Protein AF-A0A348PSI6-F1 (afdb_monomer_lite)

Foldseek 3Di:
DDDDDPPPDDPDDDDPDDPPPDPDAQAAPQDADACVRPLLVVCCVFPCPDPRQVLSNDLVSCVVCLVVVNCCCCVRNVQVPPPPDHDDNVNSNSVVNCVVVPRHHD

Structur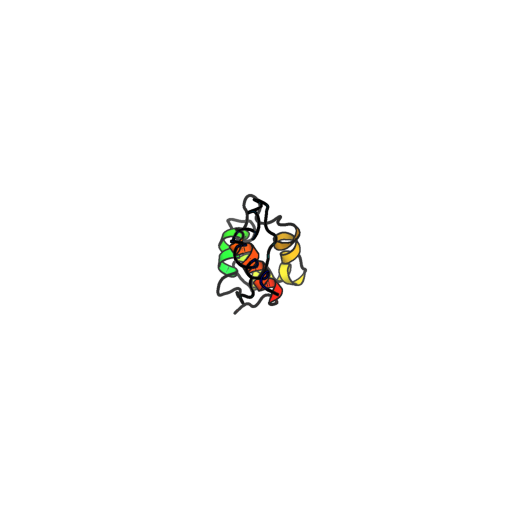e (mmCIF, N/CA/C/O backbone):
data_AF-A0A348PSI6-F1
#
_entry.id   AF-A0A348PSI6-F1
#
loop_
_atom_site.group_PDB
_atom_site.id
_atom_site.type_symbol
_atom_site.label_atom_id
_atom_site.label_alt_id
_atom_site.label_comp_id
_atom_site.label_asym_id
_atom_site.label_entity_id
_atom_site.label_seq_id
_atom_site.pdbx_PDB_ins_code
_atom_site.Cartn_x
_atom_site.Cartn_y
_atom_site.Cartn_z
_atom_site.occupancy
_atom_site.B_iso_or_equiv
_atom_site.auth_seq_id
_atom_site.auth_comp_id
_atom_site.auth_asym_id
_atom_site.auth_atom_id
_atom_site.pdbx_PDB_model_num
ATOM 1 N N . MET A 1 1 ? -56.294 12.777 41.078 1.00 41.62 1 MET A N 1
ATOM 2 C CA . MET A 1 1 ? -54.913 12.274 40.926 1.00 41.62 1 MET A CA 1
ATOM 3 C C . MET A 1 1 ? -54.217 13.145 39.893 1.00 41.62 1 MET A C 1
ATOM 5 O O . MET A 1 1 ? -54.539 13.051 38.719 1.00 41.62 1 MET A O 1
ATOM 9 N N . LYS A 1 2 ? -53.391 14.099 40.325 1.00 40.56 2 LYS A N 1
ATOM 10 C CA . LYS A 1 2 ? -52.630 14.993 39.439 1.00 40.56 2 LYS A CA 1
ATOM 11 C C . LYS A 1 2 ? -51.147 14.680 39.625 1.00 40.56 2 LYS A C 1
ATOM 13 O O . LYS A 1 2 ? -50.769 14.395 40.749 1.00 40.56 2 LYS A O 1
ATOM 18 N N . ASN A 1 3 ? -50.409 14.810 38.518 1.00 44.16 3 ASN A N 1
ATOM 19 C CA . ASN A 1 3 ? -48.964 15.006 38.335 1.00 44.16 3 ASN A CA 1
ATOM 20 C C . ASN A 1 3 ? -47.969 13.863 38.653 1.00 44.16 3 ASN A C 1
ATOM 22 O O . ASN A 1 3 ? -47.939 13.335 39.755 1.00 44.16 3 ASN A O 1
ATOM 26 N N . LYS A 1 4 ? -47.118 13.546 37.651 1.00 45.50 4 LYS A N 1
ATOM 27 C CA . LYS A 1 4 ? -45.652 13.285 37.713 1.00 45.50 4 LYS A CA 1
ATOM 28 C C . LYS A 1 4 ? -45.167 12.482 36.490 1.00 45.50 4 LYS A C 1
ATOM 30 O O . LYS A 1 4 ? -44.767 11.331 36.611 1.00 45.50 4 LYS A O 1
ATOM 35 N N . SER A 1 5 ? -45.177 13.071 35.296 1.00 43.78 5 SER A N 1
ATOM 36 C CA . SER A 1 5 ? -44.367 12.523 34.183 1.00 43.78 5 SER A CA 1
ATOM 37 C C . SER A 1 5 ? -43.733 13.590 33.284 1.00 43.78 5 SER A C 1
ATOM 39 O O . SER A 1 5 ? -43.072 13.260 32.310 1.00 43.78 5 SER A O 1
ATOM 41 N N . VAL A 1 6 ? -43.829 14.872 33.659 1.00 52.03 6 VAL A N 1
ATOM 42 C CA . VAL A 1 6 ? -43.123 15.997 33.010 1.00 52.03 6 VAL A CA 1
ATOM 43 C C . VAL A 1 6 ? -41.667 16.080 33.514 1.00 52.03 6 VAL A C 1
ATOM 45 O O . VAL A 1 6 ? -41.182 17.136 33.890 1.00 52.03 6 VAL A O 1
ATOM 48 N N . LEU A 1 7 ? -40.976 14.941 33.602 1.00 47.81 7 LEU A N 1
ATOM 49 C CA . LEU A 1 7 ? -39.600 14.839 34.120 1.00 47.81 7 LEU A CA 1
ATOM 50 C C . LEU A 1 7 ? -38.647 14.102 33.171 1.00 47.81 7 LEU A C 1
ATOM 52 O O . LEU A 1 7 ? -37.536 13.763 33.557 1.00 47.81 7 LEU A O 1
ATOM 56 N N . VAL A 1 8 ? -39.053 13.884 31.918 1.00 48.94 8 VAL A N 1
ATOM 57 C CA . VAL A 1 8 ? -38.174 13.336 30.872 1.00 48.94 8 VAL A CA 1
ATOM 58 C C . VAL A 1 8 ? -38.041 14.357 29.743 1.00 48.94 8 VAL A C 1
ATOM 60 O O . VAL A 1 8 ? -38.338 14.107 28.582 1.00 48.94 8 VAL A O 1
ATOM 63 N N . ALA A 1 9 ? -37.645 15.566 30.120 1.00 48.16 9 ALA A N 1
ATOM 64 C CA . ALA A 1 9 ? -37.058 16.550 29.226 1.00 48.16 9 ALA A CA 1
ATOM 65 C C . ALA A 1 9 ? -35.827 17.096 29.959 1.00 48.16 9 ALA A C 1
ATOM 67 O O . ALA A 1 9 ? -35.974 17.520 31.101 1.00 48.16 9 ALA A O 1
ATOM 68 N N . LEU A 1 10 ? -34.660 17.076 29.299 1.00 43.59 10 LEU A N 1
ATOM 69 C CA . LEU A 1 10 ? -33.324 17.514 29.764 1.00 43.59 10 LEU A CA 1
ATOM 70 C C . LEU A 1 10 ? -32.392 16.428 30.339 1.00 43.59 10 LEU A C 1
ATOM 72 O O . LEU A 1 10 ? -32.009 16.453 31.501 1.00 43.59 10 LEU A O 1
ATOM 76 N N . LEU A 1 11 ? -31.921 15.554 29.452 1.00 43.53 11 LEU A N 1
ATOM 77 C CA . LEU A 1 11 ? -30.510 15.142 29.389 1.00 43.53 11 LEU A CA 1
ATOM 78 C C . LEU A 1 11 ? -30.101 15.315 27.916 1.00 43.53 11 LEU A C 1
ATOM 80 O O . LEU A 1 11 ? -30.198 14.395 27.116 1.00 43.53 11 LEU A O 1
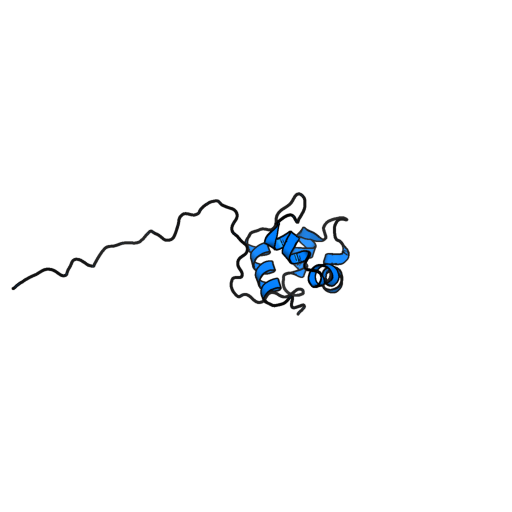ATOM 84 N N . VAL A 1 12 ? -30.027 16.550 27.415 1.00 48.97 12 VAL A N 1
ATOM 85 C CA . VAL A 1 12 ? -28.755 17.281 27.281 1.00 48.97 12 VAL A CA 1
ATOM 86 C C . VAL A 1 12 ? -27.604 16.335 26.942 1.00 48.97 12 VAL A C 1
ATOM 88 O O . VAL A 1 12 ? -27.112 15.603 27.792 1.00 48.97 12 VAL A O 1
ATOM 91 N N . MET A 1 13 ? -27.255 16.372 25.655 1.00 55.50 13 MET A N 1
ATOM 92 C CA . MET A 1 13 ? -25.907 16.410 25.088 1.00 55.50 13 MET A CA 1
ATOM 93 C C . MET A 1 13 ? -24.723 16.084 26.009 1.00 55.50 13 MET A C 1
ATOM 95 O O . MET A 1 13 ? -24.599 16.617 27.105 1.00 55.50 13 MET A O 1
ATOM 99 N N . ALA A 1 14 ? -23.761 15.394 25.390 1.00 53.03 14 ALA A N 1
ATOM 100 C CA . ALA A 1 14 ? -22.380 15.164 25.818 1.00 53.03 14 ALA A CA 1
ATOM 101 C C . ALA A 1 14 ? -22.120 13.821 26.511 1.00 53.03 14 ALA A C 1
ATOM 103 O O . ALA A 1 14 ? -21.861 13.760 27.706 1.00 53.03 14 ALA A O 1
ATOM 104 N N . ALA A 1 15 ? -22.085 12.753 25.708 1.00 54.00 15 ALA A N 1
ATOM 105 C CA . ALA A 1 15 ? -21.180 11.625 25.936 1.00 54.00 15 ALA A CA 1
ATOM 106 C C . ALA A 1 15 ? -21.046 10.758 24.667 1.00 54.00 15 ALA A C 1
ATOM 108 O O . ALA A 1 15 ? -21.353 9.573 24.690 1.00 54.00 15 ALA A O 1
ATOM 109 N N . ILE A 1 16 ? -20.576 11.326 23.550 1.00 55.34 16 ILE A N 1
ATOM 110 C CA . ILE A 1 16 ? -19.816 10.512 22.588 1.00 55.34 16 ILE A CA 1
ATOM 111 C C . ILE A 1 16 ? -18.363 10.923 22.759 1.00 55.34 16 ILE A C 1
ATOM 113 O O . ILE A 1 16 ? -17.845 11.831 22.121 1.00 55.34 16 ILE A O 1
ATOM 117 N N . SER A 1 17 ? -17.806 10.279 23.778 1.00 53.38 17 SER A N 1
ATOM 118 C CA . SER A 1 17 ? -16.469 9.718 23.786 1.00 53.38 17 SER A CA 1
ATOM 119 C C . SER A 1 17 ? -15.330 10.693 23.501 1.00 53.38 17 SER A C 1
ATOM 121 O O . SER A 1 17 ? -14.938 10.908 22.361 1.00 53.38 17 SER A O 1
ATOM 123 N N . ILE A 1 18 ? -14.769 11.224 24.594 1.00 55.75 18 ILE A N 1
ATOM 124 C CA . ILE A 1 18 ? -13.323 11.220 24.871 1.00 55.75 18 ILE A CA 1
ATOM 125 C C . ILE A 1 18 ? -12.491 10.915 23.621 1.00 55.75 18 ILE A C 1
ATOM 127 O O . ILE A 1 18 ? -12.314 9.751 23.258 1.00 55.75 18 ILE A O 1
ATOM 131 N N . GLN A 1 19 ? -11.966 11.968 22.989 1.00 59.84 19 GLN A N 1
ATOM 132 C CA . GLN A 1 19 ? -10.849 11.834 22.063 1.00 59.84 19 GLN A CA 1
ATOM 133 C C . GLN A 1 19 ? -9.652 11.323 22.866 1.00 59.84 19 GLN A C 1
ATOM 135 O O . GLN A 1 19 ? -8.843 12.084 23.394 1.00 59.84 19 GLN A O 1
ATOM 140 N N . SER A 1 20 ? -9.605 10.002 23.018 1.00 54.28 20 SER A N 1
ATOM 141 C CA . SER A 1 20 ? -8.422 9.282 23.432 1.00 54.28 20 SER A CA 1
ATOM 142 C C . SER A 1 20 ? -7.386 9.543 22.355 1.00 54.28 20 SER A C 1
ATOM 144 O O . SER A 1 20 ? -7.511 9.080 21.222 1.00 54.28 20 SER A O 1
ATOM 146 N N . CYS A 1 21 ? -6.389 10.350 22.699 1.00 66.75 21 CYS A N 1
ATOM 147 C CA . CYS A 1 21 ? -5.184 10.491 21.908 1.00 66.75 21 CYS A CA 1
ATOM 148 C C . CYS A 1 21 ? -4.419 9.162 22.031 1.00 66.75 21 CYS A C 1
ATOM 150 O O . CYS A 1 21 ? -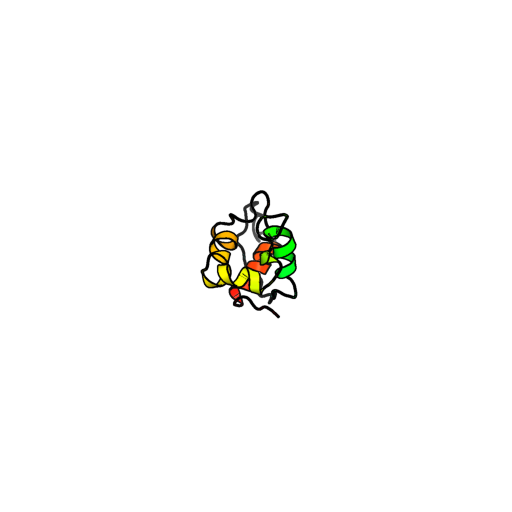3.546 8.993 22.878 1.00 66.75 21 CYS A O 1
ATOM 152 N N . GLY A 1 22 ? -4.840 8.179 21.242 1.00 58.62 22 GLY A N 1
ATOM 153 C CA . GLY A 1 22 ? -4.273 6.845 21.136 1.00 58.62 22 GLY A CA 1
ATOM 154 C C . GLY A 1 22 ? -4.263 6.459 19.666 1.00 58.62 22 GLY A C 1
ATOM 155 O O . GLY A 1 22 ? -5.140 6.879 18.914 1.00 58.62 22 GLY A O 1
ATOM 156 N N . LYS A 1 23 ? -3.239 5.714 19.237 1.00 63.50 23 LYS A N 1
ATOM 157 C CA . LYS A 1 23 ? -3.195 5.156 17.882 1.00 63.50 23 LYS A CA 1
ATOM 158 C C . LYS A 1 23 ? -4.504 4.404 17.648 1.00 63.50 23 LYS A C 1
ATOM 160 O O . LYS A 1 23 ? -4.780 3.457 18.379 1.00 63.50 23 LYS A O 1
ATOM 165 N N . GLN A 1 24 ? -5.306 4.870 16.699 1.00 80.50 24 GLN A N 1
ATOM 166 C CA . GLN A 1 24 ? -6.543 4.200 16.340 1.00 80.50 24 GLN A CA 1
ATOM 167 C C . GLN A 1 24 ? -6.181 2.951 15.533 1.00 80.50 24 GLN A C 1
ATOM 169 O O . GLN A 1 24 ? -5.172 2.909 14.816 1.00 80.50 24 GLN A O 1
ATOM 174 N N . ASP A 1 25 ? -6.960 1.894 15.713 1.00 88.44 25 ASP A N 1
ATOM 175 C CA . ASP A 1 25 ? -6.820 0.726 14.858 1.00 88.44 25 ASP A CA 1
ATOM 176 C C . ASP A 1 25 ? -7.338 1.040 13.455 1.00 88.44 25 ASP A C 1
ATOM 178 O O . ASP A 1 25 ? -8.191 1.921 13.316 1.00 88.44 25 ASP A O 1
ATOM 182 N N . PRO A 1 26 ? -6.782 0.403 12.408 1.00 92.81 26 PRO A N 1
ATOM 183 C CA . PRO A 1 26 ? -7.301 0.559 11.063 1.00 92.81 26 PRO A CA 1
ATOM 184 C C . PRO A 1 26 ? -8.748 0.083 11.050 1.00 92.81 26 PRO A C 1
ATOM 186 O O . PRO A 1 26 ? -9.055 -1.007 11.534 1.00 92.81 26 PRO A O 1
ATOM 189 N N . VAL A 1 27 ? -9.641 0.917 10.536 1.00 95.00 27 VAL A N 1
ATOM 190 C CA . VAL A 1 27 ? -11.058 0.587 10.402 1.00 95.00 27 VAL A CA 1
ATOM 191 C C . VAL A 1 27 ? -11.472 0.940 8.990 1.00 95.00 27 VAL A C 1
ATOM 193 O O . VAL A 1 27 ? -11.313 2.090 8.581 1.00 95.00 27 VAL A O 1
ATOM 196 N N . CYS A 1 28 ? -12.015 -0.038 8.267 1.00 96.19 28 CYS A N 1
ATOM 197 C CA . CYS A 1 28 ? -12.664 0.249 7.002 1.00 96.19 28 CYS A CA 1
ATOM 198 C C . CYS A 1 28 ? -13.990 0.983 7.247 1.00 96.19 28 CYS A C 1
ATOM 200 O O . CYS A 1 28 ? -14.818 0.547 8.049 1.00 96.19 28 CYS A O 1
ATOM 202 N N . ASP 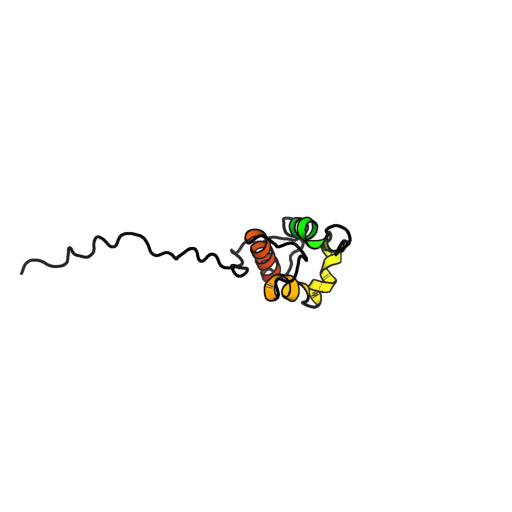A 1 29 ? -14.196 2.102 6.555 1.00 94.06 29 ASP A N 1
ATOM 203 C CA . ASP A 1 29 ? -15.417 2.912 6.623 1.00 94.06 29 ASP A CA 1
ATOM 204 C C . ASP A 1 29 ? -16.510 2.460 5.636 1.00 94.06 29 ASP A C 1
ATOM 206 O O . ASP A 1 29 ? -17.583 3.062 5.580 1.00 94.06 29 ASP A O 1
ATOM 210 N N . GLY A 1 30 ? -16.254 1.382 4.889 1.00 95.31 30 GLY A N 1
ATOM 211 C CA . GLY A 1 30 ? -17.127 0.849 3.845 1.00 95.31 30 GLY A CA 1
ATOM 212 C C . GLY A 1 30 ? -16.872 1.440 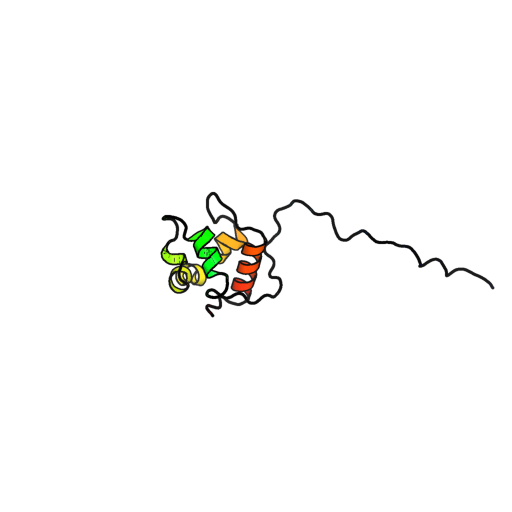2.458 1.00 95.31 30 GLY A C 1
ATOM 213 O O . GLY A 1 30 ? -17.649 1.168 1.546 1.00 95.31 30 GLY A O 1
ATOM 214 N N . SER A 1 31 ? -15.823 2.249 2.285 1.00 97.19 31 SER A N 1
ATOM 215 C CA . SER A 1 31 ? -15.356 2.652 0.959 1.00 97.19 31 SER A CA 1
ATOM 216 C C . SER A 1 31 ? -14.781 1.470 0.166 1.00 97.19 31 SER A C 1
ATOM 218 O O . SER A 1 31 ? -14.383 0.440 0.715 1.00 97.19 31 SER A O 1
ATOM 220 N N . GLU A 1 32 ? -14.734 1.633 -1.156 1.00 98.19 32 GLU A N 1
ATOM 221 C CA . GLU A 1 32 ? -14.223 0.633 -2.100 1.00 98.19 32 GLU A CA 1
ATOM 222 C C . GLU A 1 32 ? -13.023 1.195 -2.884 1.00 98.19 32 GLU A C 1
ATOM 224 O O . GLU A 1 32 ? -13.102 1.388 -4.101 1.00 98.19 32 GLU A O 1
ATOM 229 N N . PRO A 1 33 ? -11.908 1.534 -2.208 1.00 98.31 33 PRO A N 1
ATOM 230 C CA . PRO A 1 33 ? -10.710 1.969 -2.903 1.00 98.31 33 PRO A CA 1
ATOM 231 C C . PRO A 1 33 ? -10.111 0.798 -3.685 1.00 98.31 33 PRO A C 1
ATOM 233 O O . PRO A 1 33 ? -10.177 -0.362 -3.274 1.00 98.31 33 PRO A O 1
ATOM 236 N N . THR A 1 34 ? -9.493 1.125 -4.808 1.00 98.69 34 THR A N 1
ATOM 237 C CA . THR A 1 34 ? -8.785 0.217 -5.703 1.00 98.69 34 THR A CA 1
ATOM 238 C C . THR A 1 34 ? -7.337 0.669 -5.830 1.00 98.69 34 THR A C 1
ATOM 240 O O . THR A 1 34 ? -6.946 1.754 -5.377 1.00 98.69 34 THR A O 1
ATOM 243 N N . TYR A 1 35 ? -6.485 -0.192 -6.379 1.00 98.62 35 TYR A N 1
ATOM 244 C CA . TYR A 1 35 ? -5.085 0.164 -6.565 1.00 98.62 35 TYR A CA 1
ATOM 245 C C . TYR A 1 35 ? -4.946 1.411 -7.446 1.00 98.62 35 TYR A C 1
ATOM 247 O O . TYR A 1 35 ? -4.239 2.350 -7.078 1.00 98.62 35 TYR A O 1
ATOM 255 N N . ASP A 1 36 ? -5.659 1.441 -8.567 1.00 98.44 36 ASP A N 1
ATOM 256 C CA . ASP A 1 36 ? -5.517 2.487 -9.572 1.00 98.44 36 ASP A CA 1
ATOM 257 C C . ASP A 1 36 ? -6.153 3.821 -9.150 1.00 98.44 36 ASP A C 1
ATOM 259 O O . ASP A 1 36 ? -5.695 4.879 -9.590 1.00 98.44 36 ASP A O 1
ATOM 263 N N . ASN A 1 37 ? -7.179 3.805 -8.288 1.00 98.06 37 ASN A N 1
ATOM 264 C CA . ASN A 1 37 ? -7.880 5.029 -7.891 1.00 98.06 37 ASN A CA 1
ATOM 265 C C . ASN A 1 37 ? -7.252 5.758 -6.683 1.00 98.06 37 ASN A C 1
ATOM 267 O O . ASN A 1 37 ? -7.330 6.986 -6.621 1.00 98.06 37 ASN A O 1
ATOM 271 N N . GLU A 1 38 ? -6.625 5.039 -5.745 1.00 98.31 38 GLU A N 1
ATOM 272 C CA . GLU A 1 38 ? -6.187 5.608 -4.464 1.00 98.31 38 GLU A CA 1
ATOM 273 C C . GLU A 1 38 ? -4.968 4.884 -3.880 1.00 98.31 38 GLU A C 1
ATOM 275 O O . GLU A 1 38 ? -3.950 5.512 -3.572 1.00 98.31 38 GLU A O 1
ATOM 280 N N . ILE A 1 39 ? -5.029 3.557 -3.744 1.00 98.62 39 ILE A N 1
ATOM 281 C CA . ILE A 1 39 ? -4.046 2.815 -2.942 1.00 98.62 39 ILE A CA 1
ATOM 282 C C . ILE A 1 39 ? -2.654 2.844 -3.570 1.00 98.62 39 ILE A C 1
ATOM 284 O O . ILE A 1 39 ? -1.659 2.986 -2.858 1.00 98.62 39 ILE A O 1
ATOM 288 N N . GLY A 1 40 ? -2.555 2.782 -4.896 1.00 98.19 40 GLY A N 1
ATOM 289 C CA . GLY A 1 40 ? -1.285 2.875 -5.609 1.00 98.19 40 GLY A CA 1
ATOM 290 C C . GLY A 1 40 ? -0.560 4.197 -5.357 1.00 98.19 40 GLY A C 1
ATOM 291 O O . GLY A 1 40 ? 0.670 4.212 -5.247 1.00 98.19 40 GLY A O 1
ATOM 292 N N . ALA A 1 41 ? -1.298 5.300 -5.181 1.00 98.19 41 ALA A N 1
ATOM 293 C CA . ALA A 1 41 ? -0.715 6.592 -4.829 1.00 98.19 41 ALA A CA 1
ATOM 294 C C . ALA A 1 41 ? -0.139 6.578 -3.403 1.00 98.19 41 ALA A C 1
ATOM 296 O O . ALA A 1 41 ? 1.002 7.002 -3.211 1.00 98.19 41 ALA A O 1
ATOM 297 N N . ILE A 1 42 ? -0.873 6.017 -2.433 1.00 98.25 42 ILE A N 1
ATOM 298 C CA . ILE A 1 42 ? -0.411 5.860 -1.041 1.00 98.25 42 ILE A CA 1
ATOM 299 C C . ILE A 1 42 ? 0.844 4.980 -0.993 1.00 98.25 42 ILE A C 1
ATOM 301 O O . ILE A 1 42 ? 1.862 5.355 -0.411 1.00 98.25 42 ILE A O 1
ATOM 305 N N . LEU A 1 43 ? 0.816 3.817 -1.649 1.00 97.75 43 LEU A N 1
ATOM 306 C CA . LEU A 1 43 ? 1.951 2.894 -1.673 1.00 97.75 43 LEU A CA 1
ATOM 307 C C . LEU A 1 43 ? 3.169 3.503 -2.370 1.00 97.75 43 LEU A C 1
ATOM 309 O O . LEU A 1 43 ? 4.295 3.317 -1.908 1.00 97.75 43 LEU A O 1
ATOM 313 N N . THR A 1 44 ? 2.966 4.280 -3.433 1.00 96.69 44 THR A N 1
ATOM 314 C CA . THR A 1 44 ? 4.065 4.984 -4.102 1.00 96.69 44 THR A CA 1
ATOM 315 C C . THR A 1 44 ? 4.686 6.049 -3.196 1.00 96.69 44 THR A C 1
ATOM 317 O O . THR A 1 44 ? 5.912 6.136 -3.109 1.00 96.69 44 THR A O 1
ATOM 320 N N . ALA A 1 45 ? 3.857 6.832 -2.502 1.00 96.06 45 ALA A N 1
ATOM 321 C CA . ALA A 1 45 ? 4.297 7.935 -1.652 1.00 96.06 45 ALA A CA 1
ATOM 322 C C . ALA A 1 45 ? 4.960 7.475 -0.347 1.00 96.06 45 ALA A C 1
ATOM 324 O O . ALA A 1 45 ? 5.917 8.102 0.096 1.00 96.06 45 ALA A O 1
ATOM 325 N N . GLU A 1 46 ? 4.488 6.375 0.242 1.00 96.31 46 GLU A N 1
ATOM 326 C CA . GLU A 1 46 ? 4.891 5.960 1.590 1.00 96.31 46 GLU A CA 1
ATOM 327 C C . GLU A 1 46 ? 5.783 4.711 1.591 1.00 96.31 46 GLU A C 1
ATOM 329 O O . GLU A 1 46 ? 6.651 4.561 2.453 1.00 96.31 46 GLU A O 1
ATOM 334 N N . CYS A 1 47 ? 5.621 3.812 0.613 1.00 95.44 47 CYS A N 1
ATOM 335 C CA . CYS A 1 47 ? 6.309 2.514 0.587 1.00 95.44 47 CYS A CA 1
ATOM 336 C C . CYS A 1 47 ? 7.393 2.433 -0.498 1.00 95.44 47 CYS A C 1
ATOM 338 O O . CYS A 1 47 ? 8.484 1.914 -0.244 1.00 95.44 47 CYS A O 1
ATOM 340 N N . ALA A 1 48 ? 7.125 2.959 -1.696 1.00 95.31 48 ALA A N 1
ATOM 341 C CA . ALA A 1 48 ? 8.047 2.948 -2.834 1.00 95.31 48 ALA A CA 1
ATOM 342 C C . ALA A 1 48 ? 8.989 4.167 -2.856 1.00 95.31 48 ALA A C 1
ATOM 344 O O . ALA A 1 48 ? 9.380 4.655 -3.917 1.00 95.31 48 ALA A O 1
ATOM 345 N N . THR A 1 49 ? 9.382 4.661 -1.681 1.00 90.62 49 THR A N 1
ATOM 346 C CA . THR A 1 49 ? 10.267 5.821 -1.555 1.00 90.62 49 THR A CA 1
ATOM 347 C C . THR A 1 49 ? 11.737 5.429 -1.677 1.00 90.62 49 THR A C 1
ATOM 349 O O . THR A 1 49 ? 12.213 4.453 -1.085 1.00 90.62 49 THR A O 1
ATOM 352 N N . GLY A 1 50 ? 12.483 6.207 -2.467 1.00 86.69 50 GLY A N 1
ATOM 353 C CA . GLY A 1 50 ? 13.910 5.990 -2.694 1.00 86.69 50 GLY A CA 1
ATOM 354 C C . GLY A 1 50 ? 14.204 4.588 -3.234 1.00 86.69 50 GLY A C 1
ATOM 355 O O . GLY A 1 50 ? 13.841 4.257 -4.358 1.00 86.69 50 GLY A O 1
ATOM 356 N N . SER A 1 51 ? 14.894 3.774 -2.433 1.00 87.56 51 SER A N 1
ATOM 357 C CA . SER A 1 51 ? 15.338 2.423 -2.797 1.00 87.56 51 SER A CA 1
ATOM 358 C C . SER A 1 51 ? 14.707 1.300 -1.964 1.00 87.56 51 SER A C 1
ATOM 360 O O . SER A 1 51 ? 15.132 0.155 -2.097 1.00 87.56 51 SER A O 1
ATOM 362 N N . CYS A 1 52 ? 13.708 1.581 -1.115 1.00 94.00 52 CYS A N 1
ATOM 363 C CA . CYS A 1 52 ? 13.132 0.557 -0.235 1.00 94.00 52 CYS A CA 1
ATOM 364 C C . CYS A 1 52 ? 12.282 -0.470 -0.997 1.00 94.00 52 CYS A C 1
ATOM 366 O O . CYS A 1 52 ? 12.651 -1.643 -1.050 1.00 94.00 52 CYS A O 1
ATOM 368 N N . HIS A 1 53 ? 11.168 -0.046 -1.600 1.00 95.62 53 HIS A N 1
ATOM 369 C CA . HIS A 1 53 ? 10.253 -0.950 -2.306 1.00 95.62 53 HIS A CA 1
ATOM 370 C C . HIS A 1 53 ? 9.802 -0.410 -3.674 1.00 95.62 53 HIS A C 1
ATOM 372 O O . HIS A 1 53 ? 8.608 -0.220 -3.899 1.00 95.62 53 HIS A O 1
ATOM 378 N N . PRO A 1 54 ? 10.727 -0.174 -4.622 1.00 95.31 54 PRO A N 1
ATOM 379 C CA . PRO A 1 54 ? 10.395 0.454 -5.904 1.00 95.31 54 PRO A CA 1
ATOM 380 C C . PRO A 1 54 ? 9.325 -0.306 -6.707 1.00 95.31 54 PRO A C 1
ATOM 382 O O . PRO A 1 54 ? 8.542 0.314 -7.423 1.00 95.31 54 PRO A O 1
ATOM 385 N N . SER A 1 55 ? 9.239 -1.635 -6.567 1.00 96.44 55 SER A N 1
ATOM 386 C CA . SER A 1 55 ? 8.236 -2.452 -7.261 1.00 96.44 55 SER A CA 1
ATOM 387 C C . SER A 1 55 ? 6.805 -2.230 -6.764 1.00 96.44 55 SER A C 1
ATOM 389 O O . SER A 1 55 ? 5.869 -2.488 -7.516 1.00 96.44 55 SER A O 1
ATOM 391 N N . TYR A 1 56 ? 6.608 -1.721 -5.543 1.00 96.56 56 TYR A N 1
ATOM 392 C CA . TYR A 1 56 ? 5.271 -1.502 -4.968 1.00 96.56 56 TYR A CA 1
ATOM 393 C C . TYR A 1 56 ? 4.574 -0.253 -5.530 1.00 96.56 56 TYR A C 1
ATOM 395 O O . TYR A 1 56 ? 3.464 0.054 -5.120 1.00 96.56 56 TYR A O 1
ATOM 403 N N . SER A 1 57 ? 5.213 0.443 -6.478 1.00 96.38 57 SER A N 1
ATOM 404 C CA . SER A 1 57 ? 4.590 1.480 -7.313 1.00 96.38 57 SER A CA 1
ATOM 405 C C . SER A 1 57 ? 3.695 0.911 -8.423 1.00 96.38 57 SER A C 1
ATOM 407 O O . SER A 1 57 ? 3.013 1.661 -9.120 1.00 96.38 57 SER A O 1
ATOM 409 N N . THR A 1 58 ? 3.637 -0.417 -8.568 1.00 98.06 58 THR A N 1
ATOM 410 C CA . THR A 1 58 ? 2.726 -1.111 -9.491 1.00 98.06 58 THR A CA 1
ATOM 411 C C . THR A 1 58 ? 1.949 -2.206 -8.767 1.00 98.06 58 THR A C 1
ATOM 413 O O . THR A 1 58 ? 2.503 -2.863 -7.881 1.00 98.06 58 THR A O 1
ATOM 416 N N . TYR A 1 59 ? 0.708 -2.466 -9.192 1.00 98.44 59 TYR A N 1
ATOM 417 C CA . TYR A 1 59 ? -0.118 -3.525 -8.610 1.00 98.44 59 TYR A CA 1
ATOM 418 C C . TYR A 1 59 ? 0.568 -4.896 -8.717 1.00 98.44 59 TYR A C 1
ATOM 420 O O . TYR A 1 59 ? 0.769 -5.586 -7.718 1.00 98.44 59 TYR A O 1
ATOM 428 N N . SER A 1 60 ? 1.060 -5.253 -9.909 1.00 98.38 60 SER A N 1
ATOM 429 C CA . SER A 1 60 ? 1.791 -6.512 -10.121 1.00 98.38 60 SER A CA 1
ATOM 430 C C . SER A 1 60 ? 3.020 -6.656 -9.211 1.00 98.38 60 SER A C 1
ATOM 432 O O . SER A 1 60 ? 3.286 -7.738 -8.685 1.00 98.38 60 SER A O 1
ATOM 434 N N . GLY A 1 61 ? 3.754 -5.568 -8.966 1.00 97.81 61 GLY A N 1
ATOM 435 C CA . GLY A 1 61 ? 4.963 -5.606 -8.148 1.00 97.81 61 GLY A CA 1
ATOM 436 C C . GLY A 1 61 ? 4.722 -5.796 -6.647 1.00 97.81 61 GLY A C 1
ATOM 437 O O . GLY A 1 61 ? 5.666 -6.163 -5.941 1.00 97.81 61 GLY A O 1
ATOM 438 N N . ILE A 1 62 ? 3.492 -5.595 -6.155 1.00 97.69 62 ILE A N 1
ATOM 439 C CA . ILE A 1 62 ? 3.111 -5.857 -4.757 1.00 97.69 62 ILE A CA 1
ATOM 440 C C . ILE A 1 62 ? 2.404 -7.212 -4.558 1.00 97.69 62 ILE A C 1
ATOM 442 O O . ILE A 1 62 ? 2.431 -7.757 -3.452 1.00 97.69 62 ILE A O 1
ATOM 446 N N . GLN A 1 63 ? 1.865 -7.830 -5.620 1.00 98.00 63 GLN A N 1
ATOM 447 C CA . GLN A 1 63 ? 1.121 -9.102 -5.548 1.00 98.00 63 GLN A CA 1
ATOM 448 C C . GLN A 1 63 ? 1.854 -10.218 -4.793 1.00 98.00 63 GLN A C 1
ATOM 450 O O . GLN A 1 63 ? 1.228 -10.994 -4.074 1.00 98.00 63 GLN A O 1
ATOM 455 N N . GLY A 1 64 ? 3.182 -10.299 -4.911 1.00 98.06 64 GLY A N 1
ATOM 456 C CA . GLY A 1 64 ? 3.972 -11.317 -4.213 1.00 98.06 64 GLY A CA 1
ATOM 457 C C . GLY A 1 64 ? 3.803 -11.284 -2.689 1.00 98.06 64 GLY A C 1
ATOM 458 O O . GLY A 1 64 ? 3.669 -12.343 -2.077 1.00 98.06 64 GLY A O 1
ATOM 459 N N . ILE A 1 65 ? 3.768 -10.086 -2.087 1.00 97.94 65 ILE A N 1
ATOM 460 C CA . ILE A 1 65 ? 3.615 -9.923 -0.631 1.00 97.94 65 ILE A CA 1
ATOM 461 C C . ILE A 1 65 ? 2.155 -9.897 -0.166 1.00 97.94 65 ILE A C 1
ATOM 463 O O . ILE A 1 65 ? 1.874 -10.122 1.011 1.00 97.94 65 ILE A O 1
ATOM 467 N N . ILE A 1 66 ? 1.229 -9.621 -1.085 1.00 98.31 66 ILE A N 1
ATOM 468 C CA . ILE A 1 66 ? -0.207 -9.788 -0.855 1.00 98.31 66 ILE A CA 1
ATOM 469 C C . ILE A 1 66 ? -0.512 -11.283 -0.734 1.00 98.31 66 ILE A C 1
ATOM 471 O O . ILE A 1 66 ? -0.985 -11.746 0.298 1.00 98.31 66 ILE A O 1
ATOM 475 N N . ASN A 1 67 ? -0.115 -12.069 -1.737 1.00 98.06 67 ASN A N 1
ATOM 476 C CA . ASN A 1 67 ? -0.431 -13.497 -1.829 1.00 98.06 67 ASN A CA 1
ATOM 477 C C . ASN A 1 67 ? 0.155 -14.344 -0.690 1.00 98.06 67 ASN A C 1
ATOM 479 O O . ASN A 1 67 ? -0.337 -15.437 -0.417 1.00 98.06 67 ASN A O 1
ATOM 483 N N . ASN A 1 68 ? 1.221 -13.876 -0.040 1.00 97.44 68 ASN A N 1
ATOM 484 C CA . ASN A 1 68 ? 1.853 -14.573 1.078 1.00 97.44 68 ASN A CA 1
ATOM 485 C C . ASN A 1 68 ? 1.493 -13.972 2.458 1.00 97.44 68 ASN A C 1
ATOM 487 O O . ASN A 1 68 ? 2.092 -14.358 3.467 1.00 97.44 68 ASN A O 1
ATOM 491 N N . GLY A 1 69 ? 0.549 -13.021 2.504 1.00 97.94 69 GLY A N 1
ATOM 492 C CA . GLY A 1 69 ? 0.035 -12.386 3.722 1.00 97.94 69 GLY A CA 1
ATOM 493 C C . GLY A 1 69 ? 1.024 -11.461 4.441 1.00 97.94 69 GLY A C 1
ATOM 494 O O . GLY A 1 69 ? 0.767 -11.023 5.564 1.00 97.94 69 GLY A O 1
ATOM 495 N N . GLN A 1 70 ? 2.187 -11.169 3.849 1.00 98.19 70 GLN A N 1
ATOM 496 C CA . GLN A 1 70 ? 3.157 -10.262 4.461 1.00 98.19 70 GLN A CA 1
ATOM 497 C C . GLN A 1 70 ? 2.658 -8.819 4.477 1.00 98.19 70 GLN A C 1
ATOM 499 O O . GLN A 1 70 ? 2.953 -8.103 5.431 1.00 98.19 70 GLN A O 1
ATOM 504 N N . PHE A 1 71 ? 1.903 -8.401 3.457 1.00 98.31 71 PHE A N 1
ATOM 505 C CA . PHE A 1 71 ? 1.382 -7.040 3.372 1.00 98.31 71 PHE A CA 1
ATOM 506 C C . PHE A 1 71 ? 0.527 -6.676 4.595 1.00 98.31 71 PHE A C 1
ATOM 508 O O . PHE A 1 71 ? 0.884 -5.762 5.339 1.00 98.31 71 PHE A O 1
ATOM 515 N N . GLU A 1 72 ? -0.540 -7.434 4.867 1.00 98.12 72 GLU A N 1
ATOM 516 C CA . GLU A 1 72 ? -1.426 -7.183 6.016 1.00 98.12 72 GLU A CA 1
ATOM 517 C C . GLU A 1 72 ? -0.672 -7.247 7.340 1.00 98.12 72 GLU A C 1
ATOM 519 O O . GLU A 1 72 ? -0.858 -6.411 8.230 1.00 98.12 72 GLU A O 1
ATOM 524 N N . ARG A 1 73 ? 0.220 -8.233 7.472 1.00 98.00 73 ARG A N 1
ATOM 525 C CA . ARG A 1 73 ? 0.977 -8.417 8.702 1.00 98.00 73 ARG A CA 1
ATOM 526 C C . ARG A 1 73 ? 1.863 -7.214 8.998 1.00 98.00 73 ARG A C 1
ATOM 528 O O . ARG A 1 73 ? 1.878 -6.760 10.135 1.00 98.00 73 ARG A O 1
ATOM 535 N N . GLU A 1 74 ? 2.605 -6.698 8.022 1.00 97.56 74 GLU A N 1
ATOM 536 C CA . GLU A 1 74 ? 3.528 -5.588 8.281 1.00 97.56 74 GLU A CA 1
ATOM 537 C C . GLU A 1 74 ? 2.822 -4.225 8.336 1.00 97.56 74 GLU A C 1
ATOM 539 O O . GLU A 1 74 ? 3.199 -3.386 9.158 1.00 97.56 74 GLU A O 1
ATOM 544 N N . VAL A 1 75 ? 1.786 -4.009 7.519 1.00 97.19 75 VAL A N 1
ATOM 545 C CA . VAL A 1 75 ? 1.109 -2.706 7.396 1.00 97.19 75 VAL A CA 1
ATOM 546 C C . VAL A 1 75 ? -0.031 -2.545 8.404 1.00 97.19 75 VAL A C 1
ATOM 548 O O . VAL A 1 75 ? -0.086 -1.530 9.095 1.00 97.19 75 VAL A O 1
ATOM 551 N N . LEU A 1 76 ? -0.910 -3.541 8.542 1.00 96.56 76 LEU A N 1
ATOM 552 C CA . LEU A 1 76 ? -2.130 -3.432 9.355 1.00 96.56 76 LEU A CA 1
ATOM 553 C C . LEU A 1 76 ? -1.953 -3.990 10.771 1.00 96.56 76 LEU A C 1
ATOM 555 O O . LEU A 1 76 ? -2.398 -3.372 11.739 1.00 96.56 76 LEU A O 1
ATOM 559 N N . THR A 1 77 ? -1.268 -5.131 10.906 1.00 95.38 77 THR A N 1
ATOM 560 C CA . THR A 1 77 ? -1.108 -5.816 12.202 1.00 95.38 77 THR A CA 1
ATOM 561 C C . THR A 1 77 ? 0.066 -5.254 13.004 1.00 95.38 77 THR A C 1
ATOM 563 O O . THR A 1 77 ? -0.115 -4.690 14.082 1.00 95.38 77 THR A O 1
ATOM 566 N N . ASN A 1 78 ? 1.287 -5.386 12.478 1.00 95.25 78 ASN A N 1
ATOM 567 C CA . ASN A 1 78 ? 2.510 -4.953 13.154 1.00 95.25 78 ASN A CA 1
ATOM 568 C C . ASN A 1 78 ? 2.691 -3.435 13.093 1.00 95.25 78 ASN A C 1
ATOM 570 O O . ASN A 1 78 ? 3.390 -2.878 13.940 1.00 95.25 78 ASN A O 1
ATOM 574 N N . LYS A 1 79 ? 2.109 -2.783 12.073 1.00 94.31 79 LYS A N 1
ATOM 575 C CA . LYS A 1 79 ? 2.295 -1.355 11.773 1.00 94.31 79 LYS A CA 1
ATOM 576 C C . LYS A 1 79 ? 3.794 -0.989 11.760 1.00 94.31 79 LYS A C 1
ATOM 578 O O . LYS A 1 79 ? 4.209 0.031 12.309 1.00 94.31 79 LYS A O 1
ATOM 583 N N . SER A 1 80 ? 4.614 -1.888 11.201 1.00 95.06 80 SER A N 1
ATOM 584 C CA . SER A 1 80 ? 6.085 -1.825 11.174 1.00 95.06 80 SER A CA 1
ATOM 585 C C . SER A 1 80 ? 6.620 -1.083 9.943 1.00 95.06 80 SER A C 1
ATOM 587 O O . SER A 1 80 ? 7.793 -0.698 9.908 1.00 95.06 80 SER A O 1
ATOM 589 N N . MET A 1 81 ? 5.754 -0.882 8.946 1.00 95.81 81 MET A N 1
ATOM 590 C CA . MET A 1 81 ? 6.008 -0.124 7.728 1.00 95.81 81 MET A CA 1
ATOM 591 C C . MET A 1 81 ? 5.065 1.087 7.635 1.00 95.81 81 MET A C 1
ATOM 593 O O . MET A 1 81 ? 3.908 0.981 8.044 1.00 95.81 81 MET A O 1
ATOM 597 N N . PRO A 1 82 ? 5.534 2.218 7.079 1.00 95.38 82 PRO A N 1
ATOM 598 C CA . PRO A 1 82 ? 6.877 2.439 6.532 1.00 95.38 82 PRO A CA 1
ATOM 599 C C . PRO A 1 82 ? 7.954 2.667 7.611 1.00 95.38 82 PRO A C 1
ATOM 601 O O . PRO A 1 82 ? 7.698 3.220 8.680 1.00 95.38 82 PRO A O 1
ATOM 604 N N . ARG A 1 83 ? 9.201 2.260 7.336 1.00 93.06 83 ARG A N 1
ATOM 605 C CA . ARG A 1 83 ? 10.333 2.497 8.254 1.00 93.06 83 ARG A CA 1
ATOM 606 C C . ARG A 1 83 ? 10.674 3.984 8.313 1.00 93.06 83 ARG A C 1
ATOM 608 O O . ARG A 1 83 ? 10.928 4.598 7.287 1.00 93.06 83 ARG A O 1
ATOM 615 N N . GLY A 1 84 ? 10.755 4.544 9.520 1.00 86.06 84 GLY A N 1
ATOM 616 C CA . GLY A 1 84 ? 11.113 5.956 9.719 1.00 86.06 84 GLY A CA 1
ATOM 617 C C . GLY A 1 84 ? 9.997 6.951 9.379 1.00 86.06 84 GLY A C 1
ATOM 618 O O . GLY A 1 84 ? 10.202 8.153 9.529 1.00 86.06 84 GLY A O 1
ATOM 619 N N . GLY A 1 85 ? 8.824 6.455 8.981 1.00 86.06 85 GLY A N 1
ATOM 620 C CA . GLY A 1 85 ? 7.615 7.230 8.727 1.00 86.06 85 GLY A CA 1
ATOM 621 C C . GLY A 1 85 ? 6.406 6.605 9.421 1.00 86.06 85 GLY A C 1
ATOM 622 O O . GLY A 1 85 ? 6.544 5.736 10.284 1.00 86.06 85 GLY A O 1
ATOM 623 N N . LYS A 1 86 ? 5.212 7.072 9.061 1.00 88.44 86 LYS A N 1
ATOM 624 C CA . LYS A 1 86 ? 3.947 6.448 9.455 1.00 88.44 86 LYS A CA 1
ATOM 625 C C . LYS A 1 86 ? 2.875 6.808 8.437 1.00 88.44 86 LYS A C 1
ATOM 627 O O . LYS A 1 86 ? 2.824 7.954 8.005 1.00 88.44 86 LYS A O 1
ATOM 632 N N . LEU A 1 87 ? 1.981 5.865 8.173 1.00 95.50 87 LEU A N 1
ATOM 633 C CA . LEU A 1 87 ? 0.717 6.161 7.512 1.00 95.50 87 LEU A CA 1
ATOM 634 C C . LEU A 1 87 ? -0.137 7.040 8.433 1.00 95.50 87 LEU A C 1
ATOM 636 O O . LEU A 1 87 ? -0.168 6.851 9.658 1.00 95.50 87 LEU A O 1
ATOM 640 N N . SER A 1 88 ? -0.826 8.014 7.853 1.00 95.38 88 SER A N 1
ATOM 641 C CA . SER A 1 88 ? -1.926 8.705 8.515 1.00 95.38 88 SER A CA 1
ATOM 642 C C . SER A 1 88 ? -3.079 7.736 8.789 1.00 95.38 88 SER A C 1
ATOM 644 O O . SER A 1 88 ? -3.162 6.642 8.227 1.00 95.38 88 SER A O 1
ATOM 646 N N . GLN A 1 89 ? -4.001 8.142 9.664 1.00 94.19 89 GLN A N 1
ATOM 647 C CA . GLN A 1 89 ? -5.146 7.293 9.979 1.00 94.19 89 GLN A CA 1
ATOM 648 C C . GLN A 1 89 ? -6.064 7.084 8.766 1.00 94.19 89 GLN A C 1
ATOM 650 O O . GLN A 1 89 ? -6.590 5.994 8.582 1.00 94.19 89 GLN A O 1
ATOM 655 N N . SER A 1 90 ? -6.247 8.105 7.927 1.00 95.50 90 SER A N 1
ATOM 656 C CA . SER A 1 90 ? -7.040 7.978 6.702 1.00 95.50 90 SER A CA 1
ATOM 657 C C . SER A 1 90 ? -6.405 6.997 5.720 1.00 95.50 90 SER A C 1
ATOM 659 O O . SER A 1 90 ? -7.105 6.146 5.190 1.00 95.50 90 SER A O 1
ATOM 661 N N . GLU A 1 91 ? -5.082 7.050 5.539 1.00 97.88 91 GLU A N 1
ATOM 662 C CA . GLU A 1 91 ? -4.379 6.139 4.625 1.00 97.88 91 GLU A CA 1
ATOM 663 C C . GLU A 1 91 ? -4.453 4.688 5.099 1.00 97.88 91 GLU A C 1
ATOM 665 O O . GLU A 1 91 ? -4.739 3.793 4.307 1.00 97.88 91 GLU A O 1
ATOM 670 N N . ILE A 1 92 ? -4.234 4.433 6.395 1.00 97.31 92 ILE A N 1
ATOM 671 C CA . ILE A 1 92 ? -4.302 3.061 6.913 1.00 97.31 92 ILE A CA 1
ATOM 672 C C . ILE A 1 92 ? -5.739 2.516 6.916 1.00 97.31 92 ILE A C 1
ATOM 674 O O . ILE A 1 92 ? -5.928 1.317 6.733 1.00 97.31 92 ILE A O 1
ATOM 678 N N . ASN A 1 93 ? -6.750 3.380 7.057 1.00 97.62 93 ASN A N 1
ATOM 679 C CA . ASN A 1 93 ? -8.157 3.000 6.913 1.00 97.62 93 ASN A CA 1
ATOM 680 C C . ASN A 1 93 ? -8.512 2.669 5.454 1.00 97.62 93 ASN A C 1
ATOM 682 O O . ASN A 1 93 ? -9.162 1.655 5.212 1.00 97.62 93 ASN A O 1
ATOM 686 N N . ALA A 1 94 ? -8.041 3.463 4.487 1.00 98.44 94 ALA A N 1
ATOM 687 C CA . ALA A 1 94 ? -8.219 3.168 3.064 1.00 98.44 94 ALA A CA 1
ATOM 688 C C . ALA A 1 94 ? -7.550 1.834 2.687 1.00 98.44 94 ALA A C 1
ATOM 690 O O . ALA A 1 94 ? -8.159 0.990 2.032 1.00 98.44 94 ALA A O 1
ATOM 691 N N . ILE A 1 95 ? -6.330 1.587 3.182 1.00 98.50 95 ILE A N 1
ATOM 692 C CA . ILE A 1 95 ? -5.640 0.301 3.001 1.00 98.50 95 ILE A CA 1
ATOM 693 C C . ILE A 1 95 ? -6.422 -0.848 3.650 1.00 98.50 95 ILE A C 1
ATOM 695 O O . ILE A 1 95 ? -6.506 -1.921 3.054 1.00 98.50 95 ILE A O 1
ATOM 699 N N . GLN A 1 96 ? -7.008 -0.643 4.836 1.00 98.50 96 GLN A N 1
ATOM 700 C CA . GLN A 1 96 ? -7.868 -1.648 5.466 1.00 98.50 96 GLN A CA 1
ATOM 701 C C . GLN A 1 96 ? -9.073 -1.976 4.576 1.00 98.50 96 GLN A C 1
ATOM 703 O O . GLN A 1 96 ? -9.325 -3.151 4.337 1.00 98.50 96 GLN A O 1
ATOM 708 N N . CYS A 1 97 ? -9.760 -0.974 4.018 1.00 98.50 97 CYS A N 1
ATOM 709 C CA . CYS A 1 97 ? -10.857 -1.224 3.080 1.00 98.50 97 CYS A CA 1
ATOM 710 C C . CYS A 1 97 ? -10.410 -1.976 1.830 1.00 98.50 97 CYS A C 1
ATOM 712 O O . CYS A 1 97 ? -11.072 -2.913 1.396 1.00 98.50 97 CYS A O 1
ATOM 714 N N . TRP A 1 98 ? -9.274 -1.602 1.247 1.00 98.69 98 TRP A N 1
ATOM 715 C CA . TRP A 1 98 ? -8.750 -2.290 0.071 1.00 98.69 98 TRP A CA 1
ATOM 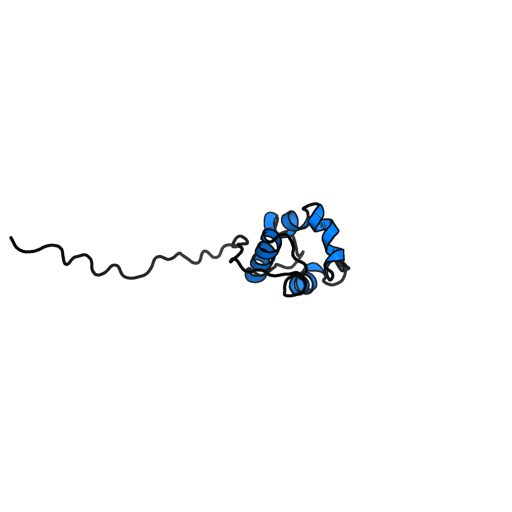716 C C . TRP A 1 98 ? -8.450 -3.771 0.337 1.00 98.69 98 TRP A C 1
ATOM 718 O O . TRP A 1 98 ? -8.753 -4.625 -0.495 1.00 98.69 98 TRP A O 1
ATOM 728 N N . VAL A 1 99 ? -7.896 -4.078 1.513 1.00 98.56 99 VAL A N 1
ATOM 729 C CA . VAL A 1 99 ? -7.644 -5.451 1.972 1.00 98.56 99 VAL A CA 1
ATOM 730 C C . VAL A 1 99 ? -8.960 -6.200 2.190 1.00 98.56 99 VAL A C 1
ATOM 732 O O . VAL A 1 99 ? -9.118 -7.300 1.665 1.00 98.56 99 VAL A O 1
ATOM 735 N N . ASP A 1 100 ? -9.924 -5.590 2.885 1.00 98.38 100 ASP A N 1
ATOM 736 C CA . ASP A 1 100 ? -11.240 -6.187 3.160 1.00 98.38 100 ASP A CA 1
ATOM 737 C C . ASP A 1 100 ? -12.013 -6.500 1.865 1.00 98.38 100 ASP A C 1
ATOM 739 O O . ASP A 1 100 ? -12.726 -7.501 1.783 1.00 98.38 100 ASP A O 1
ATOM 743 N N . ASN A 1 101 ? -11.813 -5.683 0.827 1.00 98.31 101 ASN A N 1
ATOM 744 C CA . ASN A 1 101 ? -12.397 -5.862 -0.502 1.00 98.31 101 ASN A CA 1
ATOM 745 C C . ASN A 1 101 ? -11.607 -6.829 -1.405 1.00 98.31 101 ASN A C 1
ATOM 747 O O . ASN A 1 101 ? -11.981 -7.039 -2.559 1.00 98.31 101 ASN A O 1
ATOM 751 N N . GLY A 1 102 ? -10.531 -7.445 -0.908 1.00 98.12 102 GLY A N 1
ATOM 752 C CA . GLY A 1 102 ? -9.776 -8.460 -1.643 1.00 98.12 102 GLY A CA 1
ATOM 753 C C . GLY A 1 102 ? -8.797 -7.900 -2.675 1.00 98.12 102 GLY A C 1
ATOM 754 O O . GLY A 1 102 ? -8.549 -8.550 -3.690 1.00 98.12 102 GLY A O 1
ATOM 755 N N . TYR A 1 103 ? -8.216 -6.730 -2.404 1.00 98.50 103 TYR A N 1
ATOM 756 C CA . TYR A 1 103 ? -7.175 -6.096 -3.217 1.00 98.50 103 TYR A CA 1
ATOM 757 C C . TYR A 1 103 ? -7.587 -5.747 -4.659 1.00 98.50 103 TYR A C 1
ATOM 759 O O . TYR A 1 103 ? -6.839 -6.055 -5.585 1.00 98.50 103 TYR A O 1
ATOM 767 N N . PRO A 1 104 ? -8.742 -5.105 -4.915 1.00 98.56 104 PRO A N 1
ATOM 768 C CA . PRO A 1 104 ? -9.126 -4.751 -6.279 1.00 98.56 104 PRO A CA 1
ATOM 769 C C . PRO A 1 104 ? -8.083 -3.836 -6.939 1.00 98.56 104 PRO A C 1
ATOM 771 O O . PRO A 1 104 ? -7.614 -2.863 -6.343 1.00 98.56 104 PRO A O 1
ATOM 774 N N . GLU A 1 105 ? -7.711 -4.152 -8.181 1.00 98.50 105 GLU A N 1
ATOM 775 C CA . GLU A 1 105 ? -6.813 -3.309 -8.977 1.00 98.50 105 GLU A CA 1
ATOM 776 C C . GLU A 1 105 ? -7.554 -2.083 -9.527 1.00 98.50 105 GLU A C 1
ATOM 778 O O . GLU A 1 105 ? -7.060 -0.969 -9.383 1.00 98.50 105 GLU A O 1
ATOM 783 N N . ASN A 1 106 ? -8.756 -2.297 -10.085 1.00 96.25 106 ASN A N 1
ATOM 784 C CA . ASN A 1 106 ? -9.573 -1.304 -10.795 1.00 96.25 106 ASN A CA 1
ATOM 785 C C . ASN A 1 106 ? -10.935 -1.101 -10.147 1.00 96.25 106 ASN A C 1
ATOM 787 O O . ASN A 1 106 ? -11.596 -2.128 -9.867 1.00 96.25 106 ASN A O 1
#

pLDDT: mean 86.35, std 19.0, range [40.56, 98.69]

Sequence (106 aa):
MKNKSVLVALLVMAAISIQSCGKQDPVCDGSEPTYDNEIGAILTAECATGSCHPSYSTYSGIQGIINNGQFEREVLTNKSMPRGGKLSQSEINAIQCWVDNGYPEN

Secondary structure (DSSP, 8-state):
-----TT-----S--S-----S-PPP---S----IIIIIHHHHHHHTSSTTS-GGGGSHHHHHHHHHTTHHHIIIIIS---STTS---HHHHHHHHHHHHTT----

Radius of gyration: 21.23 Å; chains: 1; bounding box: 70×32×52 Å